Protein AF-A0A838U2C5-F1 (afdb_monomer_lite)

pLDDT: mean 73.5, std 15.12, range [43.75, 90.94]

Structure (mmCIF, N/CA/C/O backbone):
data_AF-A0A838U2C5-F1
#
_entry.id   AF-A0A838U2C5-F1
#
loop_
_atom_site.group_PDB
_atom_site.id
_atom_site.type_symbol
_atom_site.label_atom_id
_atom_site.label_alt_id
_atom_site.label_comp_id
_atom_site.label_asym_id
_atom_site.label_entity_id
_atom_site.label_seq_id
_atom_site.pdbx_PDB_ins_code
_atom_site.Cartn_x
_atom_site.Cartn_y
_atom_site.Cartn_z
_atom_site.occupancy
_atom_site.B_iso_or_equiv
_atom_site.auth_seq_id
_atom_site.auth_comp_id
_atom_site.auth_asym_id
_atom_site.auth_atom_id
_atom_site.pdbx_PDB_model_num
ATOM 1 N N . MET A 1 1 ? 33.911 1.088 -38.452 1.00 50.06 1 MET A N 1
ATOM 2 C CA . MET A 1 1 ? 32.490 1.487 -38.314 1.00 50.06 1 MET A CA 1
ATOM 3 C C . MET A 1 1 ? 31.647 0.583 -37.394 1.00 50.06 1 MET A C 1
ATOM 5 O O . MET A 1 1 ? 30.544 0.981 -37.061 1.00 50.06 1 MET A O 1
ATOM 9 N N . SER A 1 2 ? 32.111 -0.599 -36.950 1.00 52.84 2 SER A N 1
ATOM 10 C CA . SER A 1 2 ? 31.293 -1.519 -36.119 1.00 52.84 2 SER A CA 1
ATOM 11 C C . SER A 1 2 ? 31.250 -1.149 -34.617 1.00 52.84 2 SER A C 1
ATOM 13 O O . SER A 1 2 ? 30.210 -1.256 -33.974 1.00 52.84 2 SER A O 1
ATOM 15 N N . MET A 1 3 ? 32.339 -0.597 -34.067 1.00 51.38 3 MET A N 1
ATOM 16 C CA . MET A 1 3 ? 32.437 -0.287 -32.630 1.00 51.38 3 MET A CA 1
ATOM 17 C C . MET A 1 3 ? 31.586 0.920 -32.182 1.00 51.38 3 MET A C 1
ATOM 19 O O . MET A 1 3 ? 31.092 0.944 -31.056 1.00 51.38 3 MET A O 1
ATOM 23 N N . PHE A 1 4 ? 31.382 1.907 -33.064 1.00 54.25 4 PHE A N 1
ATOM 24 C CA . PHE A 1 4 ? 30.553 3.091 -32.786 1.00 54.25 4 PHE A CA 1
ATOM 25 C C . PHE A 1 4 ? 29.060 2.749 -32.701 1.00 54.25 4 PHE A C 1
ATOM 27 O O . PHE A 1 4 ? 28.359 3.304 -31.862 1.00 54.25 4 PHE A O 1
ATOM 34 N N . ASN A 1 5 ? 28.593 1.789 -33.504 1.00 56.59 5 ASN A N 1
ATOM 35 C CA . ASN A 1 5 ? 27.186 1.393 -33.548 1.00 56.59 5 ASN A CA 1
ATOM 36 C C . ASN A 1 5 ? 26.754 0.673 -32.256 1.00 56.59 5 ASN A C 1
ATOM 38 O O . ASN A 1 5 ? 25.697 0.961 -31.703 1.00 56.59 5 ASN A O 1
ATOM 42 N N . ASN A 1 6 ? 27.624 -0.176 -31.692 1.00 58.91 6 ASN A N 1
ATOM 43 C CA . ASN A 1 6 ? 27.364 -0.825 -30.401 1.00 58.91 6 ASN A CA 1
ATOM 44 C C . ASN A 1 6 ? 27.298 0.172 -29.236 1.00 58.91 6 ASN A C 1
ATOM 46 O O . ASN A 1 6 ? 26.466 0.004 -28.346 1.00 58.91 6 ASN A O 1
ATOM 50 N N . ARG A 1 7 ? 28.142 1.216 -29.229 1.00 57.25 7 ARG A N 1
ATOM 51 C CA . ARG A 1 7 ? 28.100 2.272 -28.200 1.00 57.25 7 ARG A CA 1
ATOM 52 C C . ARG A 1 7 ? 26.879 3.182 -28.339 1.00 57.25 7 ARG A C 1
ATOM 54 O O . ARG A 1 7 ? 26.308 3.583 -27.331 1.00 57.25 7 ARG A O 1
ATOM 61 N N . PHE A 1 8 ? 26.444 3.447 -29.569 1.00 59.09 8 PHE A N 1
ATOM 62 C CA . PHE A 1 8 ? 25.252 4.250 -29.842 1.00 59.09 8 PHE A CA 1
ATOM 63 C C . PHE A 1 8 ? 23.947 3.541 -29.437 1.00 59.09 8 PHE A C 1
ATOM 65 O O . PHE A 1 8 ? 22.984 4.207 -29.082 1.00 59.09 8 PHE A O 1
ATOM 72 N N . ILE A 1 9 ? 23.928 2.201 -29.429 1.00 63.06 9 ILE A N 1
ATOM 73 C CA . ILE A 1 9 ? 22.775 1.383 -29.002 1.00 63.06 9 ILE A CA 1
ATOM 74 C C . ILE A 1 9 ? 22.808 1.074 -27.493 1.00 63.06 9 ILE A C 1
ATOM 76 O O . ILE A 1 9 ? 21.766 1.026 -26.841 1.00 63.06 9 ILE A O 1
ATOM 80 N N . THR A 1 10 ? 23.991 0.892 -26.899 1.00 69.94 10 THR A N 1
ATOM 81 C CA . THR A 1 10 ? 24.107 0.558 -25.465 1.00 69.94 10 THR A CA 1
ATOM 82 C C . THR A 1 10 ? 23.739 1.720 -24.549 1.00 69.94 10 THR A C 1
ATOM 84 O O . THR A 1 10 ? 23.067 1.496 -23.549 1.00 69.94 10 THR A O 1
ATOM 87 N N . ILE A 1 11 ? 24.100 2.960 -24.885 1.00 78.44 11 ILE A N 1
ATOM 88 C CA . ILE A 1 11 ? 23.772 4.132 -24.054 1.00 78.44 11 ILE A CA 1
ATOM 89 C C . ILE A 1 11 ? 22.250 4.338 -23.882 1.00 78.44 11 ILE A C 1
ATOM 91 O O . ILE A 1 11 ? 21.802 4.391 -22.734 1.00 78.44 11 ILE A O 1
ATOM 95 N N . PRO A 1 12 ? 21.421 4.403 -24.946 1.00 81.94 12 PRO A N 1
ATOM 96 C CA . PRO A 1 12 ? 19.974 4.555 -24.784 1.00 81.94 12 PRO A CA 1
ATOM 97 C C . PRO A 1 12 ? 19.321 3.337 -24.112 1.00 81.94 12 PRO A C 1
ATOM 99 O O . PRO A 1 12 ? 18.368 3.505 -23.355 1.00 81.94 12 PRO A O 1
ATOM 102 N N . SER A 1 13 ? 19.859 2.129 -24.317 1.00 84.44 13 SER A N 1
ATOM 103 C CA . SER A 1 13 ? 19.380 0.910 -23.647 1.00 84.44 13 SER A CA 1
ATOM 104 C C . SER A 1 13 ? 19.582 0.963 -22.125 1.00 84.44 13 SER A C 1
ATOM 106 O O . SER A 1 13 ? 18.651 0.710 -21.362 1.00 84.44 13 SER A O 1
ATOM 108 N N . MET A 1 14 ? 20.761 1.394 -21.662 1.00 85.06 14 MET A N 1
ATOM 109 C CA . MET A 1 14 ? 21.039 1.544 -20.226 1.00 85.06 14 MET A CA 1
ATOM 110 C C . MET A 1 14 ? 20.143 2.602 -19.571 1.00 85.06 14 MET A C 1
ATOM 112 O O . MET A 1 14 ? 19.683 2.411 -18.445 1.00 85.06 14 MET A O 1
ATOM 116 N N . ILE A 1 15 ? 19.852 3.693 -20.285 1.00 89.00 15 ILE A N 1
ATOM 117 C CA . ILE A 1 15 ? 18.934 4.738 -19.815 1.00 89.00 15 ILE A CA 1
ATOM 118 C C . ILE A 1 15 ? 17.509 4.184 -19.681 1.00 89.00 15 ILE A C 1
ATOM 120 O O . ILE A 1 15 ? 16.862 4.412 -18.661 1.00 89.00 15 ILE A O 1
ATOM 124 N N . ALA A 1 16 ? 17.031 3.416 -20.664 1.00 87.38 16 ALA A N 1
ATOM 125 C CA . ALA A 1 16 ? 15.703 2.807 -20.615 1.00 87.38 16 ALA A CA 1
ATOM 126 C C . ALA A 1 16 ? 15.550 1.841 -19.426 1.00 87.38 16 ALA A C 1
ATOM 128 O O . ALA A 1 16 ? 14.531 1.870 -18.732 1.00 87.38 16 ALA A O 1
ATOM 129 N N . ILE A 1 17 ? 16.578 1.033 -19.144 1.00 90.12 17 ILE A N 1
ATOM 130 C CA . ILE A 1 17 ? 16.601 0.130 -17.984 1.00 90.12 17 ILE A CA 1
ATOM 131 C C . ILE A 1 17 ? 16.567 0.931 -16.678 1.00 90.12 17 ILE A C 1
ATOM 133 O O . ILE A 1 17 ? 15.754 0.638 -15.803 1.00 90.12 17 ILE A O 1
ATOM 137 N N . ALA A 1 18 ? 17.399 1.969 -16.554 1.00 89.25 18 ALA A N 1
ATOM 138 C CA . ALA A 1 18 ? 17.439 2.809 -15.359 1.00 89.25 18 ALA A CA 1
ATOM 139 C C . ALA A 1 18 ? 16.087 3.490 -15.089 1.00 89.25 18 ALA A C 1
ATOM 141 O O . ALA A 1 18 ? 15.588 3.441 -13.968 1.00 89.25 18 ALA A O 1
ATOM 142 N N . ILE A 1 19 ? 15.451 4.064 -16.115 1.00 90.94 19 ILE A N 1
ATOM 143 C CA . ILE A 1 19 ? 14.126 4.691 -15.991 1.00 90.94 19 ILE A CA 1
ATOM 144 C C . ILE A 1 19 ? 13.069 3.660 -15.583 1.00 90.94 19 ILE A C 1
ATOM 146 O O . ILE A 1 19 ? 12.264 3.929 -14.694 1.00 90.94 19 ILE A O 1
ATOM 150 N N . SER A 1 20 ? 13.097 2.466 -16.178 1.00 88.12 20 SER A N 1
ATOM 151 C CA . SER A 1 20 ? 12.160 1.390 -15.837 1.00 88.12 20 SER A CA 1
ATOM 152 C C . SER A 1 20 ? 12.290 0.975 -14.368 1.00 88.12 20 SER A C 1
ATOM 154 O O . SER A 1 20 ? 11.285 0.851 -13.673 1.00 88.12 20 SER A O 1
ATOM 156 N N . LEU A 1 21 ? 13.520 0.845 -13.858 1.00 87.12 21 LEU A N 1
ATOM 157 C CA . LEU A 1 21 ? 13.774 0.555 -12.444 1.00 87.12 21 LEU A CA 1
ATOM 158 C C . LEU A 1 21 ? 13.264 1.673 -11.528 1.00 87.12 21 LEU A C 1
ATOM 160 O O . LEU A 1 21 ? 12.634 1.387 -10.513 1.00 87.12 21 LEU A O 1
ATOM 164 N N . LEU A 1 22 ? 13.480 2.938 -11.895 1.00 86.12 22 LEU A N 1
ATOM 165 C CA . LEU A 1 22 ? 12.981 4.075 -11.119 1.00 86.12 22 LEU A CA 1
ATOM 166 C C . LEU A 1 22 ? 11.450 4.090 -11.055 1.00 86.12 22 LEU A C 1
ATOM 168 O O . LEU A 1 22 ? 10.896 4.328 -9.986 1.00 86.12 22 LEU A O 1
ATOM 172 N N . ILE A 1 23 ? 10.761 3.798 -12.161 1.00 83.75 23 ILE A N 1
ATOM 173 C CA . ILE A 1 23 ? 9.294 3.716 -12.182 1.00 83.75 23 ILE A CA 1
ATOM 174 C C . ILE A 1 23 ? 8.810 2.590 -11.262 1.00 83.75 23 ILE A C 1
ATOM 176 O O . ILE A 1 23 ? 7.910 2.818 -10.459 1.00 83.75 23 ILE A O 1
ATOM 180 N N . LEU A 1 24 ? 9.430 1.407 -11.314 1.00 79.12 24 LEU A N 1
ATOM 181 C CA . LEU A 1 24 ? 9.067 0.277 -10.448 1.00 79.12 24 LEU A CA 1
ATOM 182 C C . LEU A 1 24 ? 9.267 0.595 -8.960 1.00 79.12 24 LEU A C 1
ATOM 184 O O . LEU A 1 24 ? 8.403 0.284 -8.140 1.00 79.12 24 LEU A O 1
ATOM 188 N N . ILE A 1 25 ? 10.371 1.255 -8.605 1.00 76.81 25 ILE A N 1
ATOM 189 C CA . ILE A 1 25 ? 10.631 1.719 -7.235 1.00 76.81 25 ILE A CA 1
ATOM 190 C C . ILE A 1 25 ? 9.557 2.720 -6.795 1.00 76.81 25 ILE A C 1
ATOM 192 O O . ILE A 1 25 ? 9.035 2.619 -5.687 1.00 76.81 25 ILE A O 1
ATOM 196 N N . GLN A 1 26 ? 9.182 3.669 -7.656 1.00 72.75 26 GLN A N 1
ATOM 197 C CA . GLN A 1 26 ? 8.157 4.645 -7.297 1.00 72.75 26 GLN A CA 1
ATOM 198 C C . GLN A 1 26 ? 6.778 4.002 -7.156 1.00 72.75 26 GLN A C 1
ATOM 200 O O . GLN A 1 26 ? 6.106 4.258 -6.168 1.00 72.75 26 GLN A O 1
ATOM 205 N N . VAL A 1 27 ? 6.367 3.122 -8.068 1.00 70.25 27 VAL A N 1
ATOM 206 C CA . VAL A 1 27 ? 5.066 2.440 -7.970 1.00 70.25 27 VAL A CA 1
ATOM 207 C C . VAL A 1 27 ? 4.988 1.575 -6.708 1.00 70.25 27 VAL A C 1
ATOM 209 O O . VAL A 1 27 ? 3.997 1.629 -5.987 1.00 70.25 27 VAL A O 1
ATOM 212 N N . THR A 1 28 ? 6.045 0.827 -6.384 1.00 66.12 28 THR A N 1
ATOM 213 C CA . THR A 1 28 ? 6.046 -0.057 -5.206 1.00 66.12 28 THR A CA 1
ATOM 214 C C . THR A 1 28 ? 6.070 0.704 -3.883 1.00 66.12 28 THR A C 1
ATOM 216 O O . THR A 1 28 ? 5.408 0.285 -2.936 1.00 66.12 28 THR A O 1
ATOM 219 N N . ILE A 1 29 ? 6.788 1.826 -3.794 1.00 66.75 29 ILE A N 1
ATOM 220 C CA . ILE A 1 29 ? 6.928 2.585 -2.542 1.00 66.75 29 ILE A CA 1
ATOM 221 C C . ILE A 1 29 ? 5.810 3.615 -2.377 1.00 66.75 29 ILE A C 1
ATOM 223 O O . ILE A 1 29 ? 5.283 3.772 -1.282 1.00 66.75 29 ILE A O 1
ATOM 227 N N . VAL A 1 30 ? 5.437 4.336 -3.435 1.00 64.88 30 VAL A N 1
ATOM 228 C CA . VAL A 1 30 ? 4.480 5.449 -3.333 1.00 64.88 30 VAL A CA 1
ATOM 229 C C . VAL A 1 30 ? 3.078 4.933 -3.049 1.00 64.88 30 VAL A C 1
ATOM 231 O O . VAL A 1 30 ? 2.393 5.508 -2.206 1.00 64.88 30 VAL A O 1
ATOM 234 N N . ASP A 1 31 ? 2.656 3.843 -3.692 1.00 66.31 31 ASP A N 1
ATOM 235 C CA . ASP A 1 31 ? 1.310 3.307 -3.479 1.00 66.31 31 ASP A CA 1
ATOM 236 C C . ASP A 1 31 ? 1.177 2.685 -2.080 1.00 66.31 31 ASP A C 1
ATOM 238 O O . ASP A 1 31 ? 0.253 3.002 -1.327 1.00 66.31 31 ASP A O 1
ATOM 242 N N . THR A 1 32 ? 2.180 1.903 -1.662 1.00 65.50 32 THR A N 1
ATOM 243 C CA . THR A 1 32 ? 2.219 1.310 -0.315 1.00 65.50 32 THR A CA 1
ATOM 244 C C . THR A 1 32 ? 2.328 2.369 0.784 1.00 65.50 32 THR A C 1
ATOM 246 O O . THR A 1 32 ? 1.607 2.294 1.781 1.00 65.50 32 THR A O 1
ATOM 249 N N . ALA A 1 33 ? 3.154 3.404 0.601 1.00 70.25 33 ALA A N 1
ATOM 250 C CA . ALA A 1 33 ? 3.271 4.510 1.549 1.00 70.25 33 ALA A CA 1
ATOM 251 C C . ALA A 1 3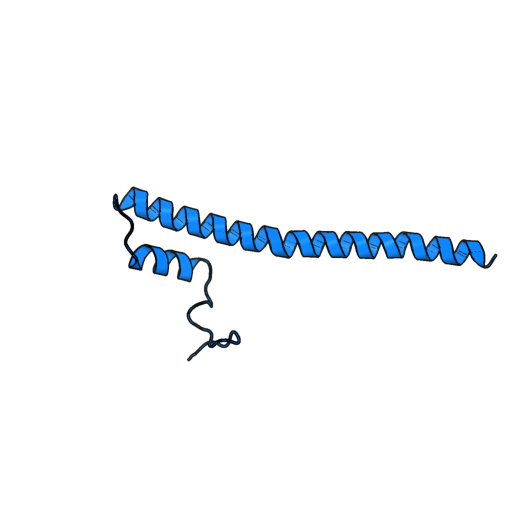3 ? 1.993 5.361 1.611 1.00 70.25 33 ALA A C 1
ATOM 253 O O . ALA A 1 33 ? 1.584 5.785 2.694 1.00 70.25 33 ALA A O 1
ATOM 254 N N . ASN A 1 34 ? 1.329 5.590 0.476 1.00 75.12 34 ASN A N 1
ATOM 255 C CA . ASN A 1 34 ? 0.059 6.311 0.414 1.00 75.12 34 ASN A CA 1
ATOM 256 C C . ASN A 1 34 ? -1.071 5.519 1.092 1.00 75.12 34 ASN A C 1
ATOM 258 O O . ASN A 1 34 ? -1.863 6.103 1.834 1.00 75.12 34 ASN A O 1
ATOM 262 N N . ALA A 1 35 ? -1.121 4.196 0.914 1.00 76.31 35 ALA A N 1
ATOM 263 C CA . ALA A 1 35 ? -2.046 3.332 1.639 1.00 76.31 35 ALA A CA 1
ATOM 264 C C . ALA A 1 35 ? -1.771 3.371 3.153 1.00 76.31 35 ALA A C 1
ATOM 266 O O . ALA A 1 35 ? -2.665 3.692 3.934 1.00 76.31 35 ALA A O 1
ATOM 267 N N . LEU A 1 36 ? -0.521 3.177 3.584 1.00 82.31 36 LEU A N 1
ATOM 268 C CA . LEU A 1 36 ? -0.156 3.250 5.002 1.00 82.31 36 LEU A CA 1
ATOM 269 C C . LEU A 1 36 ? -0.510 4.611 5.624 1.00 82.31 36 LEU A C 1
ATOM 271 O O . LEU A 1 36 ? -1.073 4.670 6.717 1.00 82.31 36 LEU A O 1
ATOM 275 N N . SER A 1 37 ? -0.245 5.707 4.912 1.00 81.56 37 SER A N 1
ATOM 276 C CA . SER A 1 37 ? -0.588 7.058 5.362 1.00 81.56 37 SER A CA 1
ATOM 277 C C . SER A 1 37 ? -2.102 7.243 5.533 1.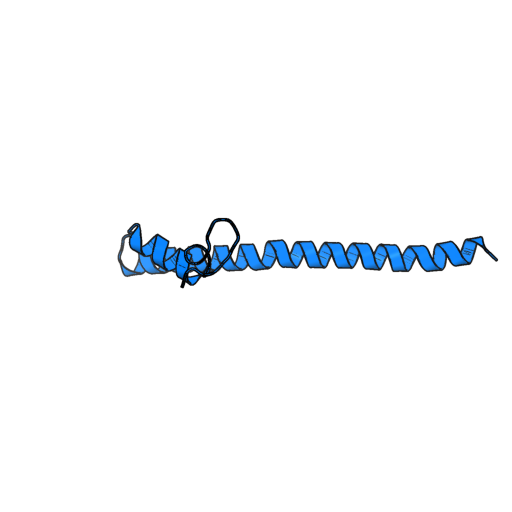00 81.56 37 SER A C 1
ATOM 279 O O . SER A 1 37 ? -2.555 7.766 6.554 1.00 81.56 37 SER A O 1
ATOM 281 N N . ARG A 1 38 ? -2.912 6.751 4.583 1.00 82.81 38 ARG A N 1
ATOM 282 C CA . ARG A 1 38 ? -4.383 6.777 4.677 1.00 82.81 38 ARG A CA 1
ATOM 283 C C . ARG A 1 38 ? -4.901 5.942 5.844 1.00 82.81 38 ARG A C 1
ATOM 285 O O . ARG A 1 38 ? -5.828 6.379 6.528 1.00 82.81 38 ARG A O 1
ATOM 292 N N . TYR A 1 39 ? -4.299 4.781 6.087 1.00 85.19 39 TYR A N 1
ATOM 293 C CA . TYR A 1 39 ? -4.644 3.918 7.213 1.00 85.19 39 TYR A CA 1
ATOM 294 C C . TYR A 1 39 ? -4.364 4.603 8.551 1.00 85.19 39 TYR A C 1
ATOM 296 O O . TYR A 1 39 ? -5.274 4.731 9.371 1.00 85.19 39 TYR A O 1
ATOM 304 N N . ILE A 1 40 ? -3.151 5.132 8.736 1.00 86.44 40 ILE A N 1
ATOM 305 C CA . ILE A 1 40 ? -2.774 5.859 9.955 1.00 86.44 40 ILE A CA 1
ATOM 306 C C . ILE A 1 40 ? -3.726 7.036 10.177 1.00 86.44 40 ILE A C 1
ATOM 308 O O . ILE A 1 40 ? -4.270 7.185 11.266 1.00 86.44 40 ILE A O 1
ATOM 312 N N . ASN A 1 41 ? -4.014 7.823 9.138 1.00 87.06 41 ASN A N 1
ATOM 313 C CA . ASN A 1 41 ? -4.932 8.955 9.247 1.00 87.06 41 ASN A CA 1
ATOM 314 C C . ASN A 1 41 ? -6.356 8.526 9.656 1.00 87.06 41 ASN A C 1
ATOM 316 O O . ASN A 1 41 ? -7.004 9.202 10.454 1.00 87.06 41 ASN A O 1
ATOM 320 N N . CYS A 1 42 ? -6.846 7.386 9.158 1.00 87.12 42 CYS A N 1
ATOM 321 C CA . CYS A 1 42 ? -8.131 6.827 9.578 1.00 87.12 42 CYS A CA 1
ATOM 322 C C . CYS A 1 42 ? -8.121 6.452 11.065 1.00 87.12 42 CYS A C 1
ATOM 324 O O . CYS A 1 42 ? -8.991 6.904 11.812 1.00 87.12 42 CYS A O 1
ATOM 326 N N . VAL A 1 43 ? -7.115 5.693 11.508 1.00 89.44 43 VAL A N 1
ATOM 327 C CA . VAL A 1 43 ? -6.988 5.259 12.908 1.00 89.44 43 VAL A CA 1
ATOM 328 C C . VAL A 1 43 ? -6.860 6.465 13.837 1.00 89.44 43 VAL A C 1
ATOM 330 O O . VAL A 1 43 ? -7.580 6.553 14.828 1.00 89.44 43 VAL A O 1
ATOM 333 N N . THR A 1 44 ? -6.021 7.441 13.488 1.00 89.00 44 THR A N 1
ATOM 334 C CA . THR A 1 44 ? -5.853 8.679 14.258 1.00 89.00 44 THR A CA 1
ATOM 335 C C . THR A 1 44 ? -7.141 9.499 14.309 1.00 89.00 44 THR A C 1
ATOM 337 O O . THR A 1 44 ? -7.492 10.015 15.367 1.00 89.00 44 THR A O 1
ATOM 340 N N . LYS A 1 45 ? -7.896 9.596 13.208 1.00 88.62 45 LYS A N 1
ATOM 341 C CA . LYS A 1 45 ? -9.190 10.295 13.198 1.00 88.62 45 LYS A CA 1
ATOM 342 C C . LYS A 1 45 ? -10.203 9.625 14.122 1.00 88.62 45 LYS A C 1
ATOM 344 O O . LYS A 1 45 ? -10.937 10.318 14.822 1.00 88.62 45 LYS A O 1
ATOM 349 N N . VAL A 1 46 ? -10.241 8.294 14.144 1.00 88.44 46 VAL A N 1
ATOM 350 C CA . VAL A 1 46 ? -11.125 7.557 15.052 1.00 88.44 46 VAL A CA 1
ATOM 351 C C . VAL A 1 46 ? -10.676 7.713 16.506 1.00 88.44 46 VAL A C 1
ATOM 353 O O . VAL A 1 46 ? -11.514 7.991 17.360 1.00 88.44 46 VAL A O 1
ATOM 356 N N . ALA A 1 47 ? -9.370 7.632 16.773 1.00 87.94 47 ALA A N 1
ATOM 357 C CA . ALA A 1 47 ? -8.799 7.882 18.095 1.00 87.94 47 ALA A CA 1
ATOM 358 C C . ALA A 1 47 ? -9.182 9.271 18.625 1.00 87.94 47 ALA A C 1
ATOM 360 O O . ALA A 1 47 ? -9.619 9.403 19.764 1.00 87.94 47 ALA A O 1
ATOM 361 N N . ASN A 1 48 ? -9.074 10.296 17.775 1.00 88.44 48 ASN A N 1
ATOM 362 C CA . ASN A 1 48 ? -9.392 11.676 18.133 1.00 88.44 48 ASN A CA 1
ATOM 363 C C . ASN A 1 48 ? -10.895 11.905 18.337 1.00 88.44 48 ASN A C 1
ATOM 365 O O . ASN A 1 48 ? -11.274 12.659 19.227 1.00 88.44 48 ASN A O 1
ATOM 369 N N . ASN A 1 49 ? -11.754 11.268 17.537 1.00 87.88 49 ASN A N 1
ATOM 370 C CA . ASN A 1 49 ? -13.205 11.430 17.657 1.00 87.88 49 ASN A CA 1
ATOM 371 C C . ASN A 1 49 ? -13.788 10.682 18.861 1.00 87.88 49 ASN A C 1
ATOM 373 O O . ASN A 1 49 ? -14.690 11.192 19.519 1.00 87.88 49 ASN A O 1
ATOM 377 N N . ASN A 1 50 ? -13.292 9.475 19.139 1.00 83.56 50 ASN A N 1
ATOM 378 C CA . ASN A 1 50 ? -13.867 8.597 20.158 1.00 83.56 50 ASN A CA 1
ATOM 379 C C . ASN A 1 50 ? -13.080 8.629 21.480 1.00 83.56 50 ASN A C 1
ATOM 381 O O . ASN A 1 50 ? -13.493 7.994 22.447 1.00 83.56 50 ASN A O 1
ATOM 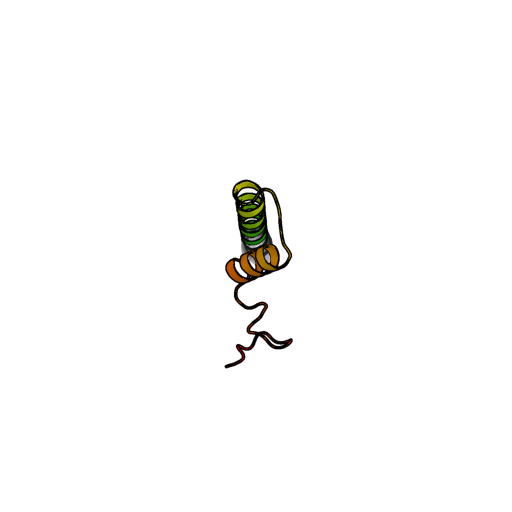385 N N . GLY A 1 51 ? -11.929 9.311 21.521 1.00 84.56 51 GLY A N 1
ATOM 386 C CA . GLY A 1 51 ? -11.010 9.335 22.665 1.00 84.56 51 GLY A CA 1
ATOM 387 C C . GLY A 1 51 ? -10.294 8.003 22.927 1.00 84.56 51 GLY A C 1
ATOM 388 O O . GLY A 1 51 ? -9.520 7.893 23.873 1.00 84.56 51 GLY A O 1
ATOM 389 N N . THR A 1 52 ? -10.558 6.981 22.111 1.00 86.44 52 THR A N 1
ATOM 390 C CA . THR A 1 52 ? -9.996 5.635 22.228 1.00 86.44 52 THR A CA 1
ATOM 391 C C . THR A 1 52 ? -10.015 4.922 20.877 1.00 86.44 52 THR A C 1
ATOM 393 O O . THR A 1 5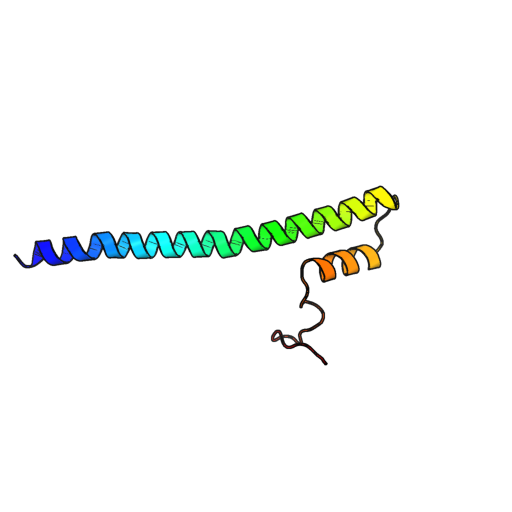2 ? -10.761 5.291 19.964 1.00 86.44 52 THR A O 1
ATOM 396 N N . VAL A 1 53 ? -9.201 3.877 20.750 1.00 86.19 53 VAL A N 1
ATOM 397 C CA . VAL A 1 53 ? -9.151 3.002 19.576 1.00 86.19 53 VAL A CA 1
ATOM 398 C C . VAL A 1 53 ? -9.535 1.592 20.012 1.00 86.19 53 VAL A C 1
ATOM 400 O O . VAL A 1 53 ? -8.858 0.990 20.839 1.00 86.19 53 VAL A O 1
ATOM 403 N N . SER A 1 54 ? -10.622 1.061 19.450 1.00 88.00 54 SER A N 1
ATOM 404 C CA . SER A 1 54 ? -11.001 -0.348 19.579 1.00 88.00 54 SER A CA 1
ATOM 405 C C . SER A 1 54 ? -10.481 -1.161 18.392 1.00 88.00 54 SER A C 1
ATOM 407 O O . SER A 1 54 ? -10.247 -0.617 17.312 1.00 88.00 54 SER A O 1
ATOM 409 N N . MET A 1 55 ? -10.370 -2.480 18.567 1.00 85.88 55 MET A N 1
ATOM 410 C CA . MET A 1 55 ? -9.958 -3.407 17.502 1.00 85.88 55 MET A CA 1
ATOM 411 C C . MET A 1 55 ? -10.853 -3.297 16.256 1.00 85.88 55 MET A C 1
ATOM 413 O O . MET A 1 55 ? -10.361 -3.189 15.140 1.00 85.88 55 MET A O 1
ATOM 417 N N . SER A 1 56 ? -12.165 -3.162 16.456 1.00 84.12 56 SER A N 1
ATOM 418 C CA . SER A 1 56 ? -13.134 -2.958 15.372 1.00 84.12 56 SER A CA 1
ATOM 419 C C . SER A 1 56 ? -12.898 -1.681 14.556 1.00 84.12 56 SER A C 1
ATOM 421 O O . SER A 1 56 ? -13.235 -1.615 13.375 1.00 84.12 56 SER A O 1
ATOM 423 N N . ASN A 1 57 ? -12.326 -0.637 15.160 1.00 84.31 57 ASN A N 1
ATOM 424 C CA . ASN A 1 57 ? -12.005 0.602 14.454 1.00 84.31 57 ASN A CA 1
ATOM 425 C C . ASN A 1 57 ? -10.762 0.431 13.577 1.00 84.31 57 ASN A C 1
ATOM 427 O O . ASN A 1 57 ? -10.702 0.988 12.482 1.00 84.31 57 ASN A O 1
ATOM 431 N N . ILE A 1 58 ? -9.796 -0.351 14.059 1.00 86.69 58 ILE A N 1
ATOM 432 C CA . ILE A 1 58 ? -8.576 -0.717 13.339 1.00 86.69 58 ILE A CA 1
ATOM 433 C C . ILE A 1 58 ? -8.939 -1.552 12.110 1.00 86.69 58 ILE A C 1
ATOM 435 O O . ILE A 1 58 ? -8.561 -1.177 11.004 1.00 86.69 58 ILE A O 1
ATOM 439 N N . GLU A 1 59 ? -9.738 -2.606 12.292 1.00 85.94 59 GLU A N 1
ATOM 440 C CA . GLU A 1 59 ? -10.215 -3.487 11.216 1.00 85.94 59 GLU A CA 1
ATOM 441 C C . GLU A 1 59 ? -10.995 -2.703 10.155 1.00 85.94 59 GLU A C 1
ATOM 443 O O . GLU A 1 59 ? -10.669 -2.755 8.975 1.00 85.94 59 GLU A O 1
ATOM 448 N N . ASN A 1 60 ? -11.936 -1.848 10.568 1.00 84.25 60 ASN A N 1
ATOM 449 C CA . ASN A 1 60 ? -12.680 -0.999 9.635 1.00 84.25 60 ASN A CA 1
ATOM 450 C C . ASN A 1 60 ? -11.790 -0.016 8.855 1.00 84.25 60 ASN A C 1
ATOM 452 O O . ASN A 1 60 ? -12.073 0.301 7.697 1.00 84.25 60 ASN A O 1
ATOM 456 N N . CYS A 1 61 ? -10.751 0.536 9.487 1.00 84.38 61 CYS A N 1
ATOM 457 C CA . CYS A 1 61 ? -9.800 1.422 8.816 1.00 84.38 61 CYS A CA 1
ATOM 458 C C . CYS A 1 61 ? -8.867 0.654 7.876 1.00 84.38 61 CYS A C 1
ATOM 460 O O . CYS A 1 61 ? -8.524 1.170 6.812 1.00 84.38 61 CYS A O 1
ATOM 462 N N . TYR A 1 62 ? -8.484 -0.562 8.252 1.00 85.06 62 TYR A N 1
ATOM 463 C CA . TYR A 1 62 ? -7.686 -1.463 7.437 1.00 85.06 62 TYR A CA 1
ATOM 464 C C . TYR A 1 62 ? -8.462 -1.890 6.187 1.00 85.06 62 TYR A C 1
ATOM 466 O O . TYR A 1 62 ? -8.018 -1.602 5.079 1.00 85.06 62 TYR A O 1
ATOM 474 N N . ASP A 1 63 ? -9.683 -2.404 6.348 1.00 83.31 63 ASP A N 1
ATOM 475 C CA . ASP A 1 63 ? -10.55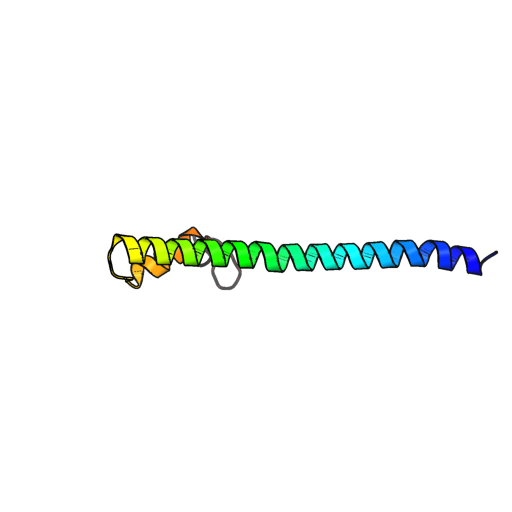1 -2.829 5.245 1.00 83.31 63 ASP A CA 1
ATOM 476 C C . ASP A 1 63 ? -10.900 -1.680 4.299 1.00 83.31 63 ASP A C 1
ATOM 478 O O . ASP A 1 63 ? -11.016 -1.874 3.095 1.00 83.31 63 ASP A O 1
ATOM 482 N N . LYS A 1 64 ? -11.038 -0.446 4.799 1.00 79.00 64 LYS A N 1
ATOM 483 C CA . LYS A 1 64 ? -11.287 0.729 3.944 1.00 79.00 64 LYS A CA 1
ATOM 484 C C . LYS A 1 64 ? -10.125 1.070 3.020 1.00 79.00 64 LYS A C 1
ATOM 486 O O . LYS A 1 64 ? -10.366 1.620 1.945 1.00 79.00 64 LYS A O 1
ATOM 491 N N . VAL A 1 65 ? -8.898 0.836 3.468 1.00 77.62 65 VAL A N 1
ATOM 492 C CA . VAL A 1 65 ? -7.678 1.276 2.783 1.00 77.62 65 VAL A CA 1
ATOM 493 C C . VAL A 1 65 ? -7.070 0.147 1.958 1.00 77.62 65 VAL A C 1
ATOM 495 O O . VAL A 1 65 ? -6.619 0.389 0.843 1.00 77.62 65 VAL A O 1
ATOM 498 N N . PHE A 1 66 ? -7.129 -1.075 2.475 1.00 76.94 66 PHE A N 1
ATOM 499 C CA . PHE A 1 66 ? -6.581 -2.292 1.888 1.00 76.94 66 PHE A CA 1
ATOM 500 C C . PHE A 1 66 ? -7.702 -3.237 1.425 1.00 76.94 66 PHE A C 1
ATOM 502 O O . PHE A 1 66 ? -7.619 -4.448 1.627 1.00 76.94 66 PHE A O 1
ATOM 509 N N . LYS A 1 67 ? -8.775 -2.687 0.828 1.00 62.41 67 LYS A N 1
ATOM 510 C CA . LYS A 1 67 ? -9.903 -3.468 0.282 1.00 62.41 67 LYS A CA 1
ATOM 511 C C . LYS A 1 67 ? -9.379 -4.627 -0.573 1.00 62.41 67 LYS A C 1
ATOM 513 O O . LYS A 1 67 ? -8.756 -4.380 -1.603 1.00 62.41 67 LYS A O 1
ATOM 518 N N . GLY A 1 68 ? -9.635 -5.856 -0.122 1.00 53.91 68 GLY A N 1
ATOM 519 C CA . GLY A 1 68 ? -9.082 -7.097 -0.676 1.00 53.91 68 GLY A CA 1
ATOM 520 C C . GLY A 1 68 ? -8.370 -7.990 0.350 1.00 53.91 68 GLY A C 1
ATOM 521 O O . GLY A 1 68 ? -8.131 -9.149 0.053 1.00 53.91 68 GLY A O 1
ATOM 522 N N . ALA A 1 69 ? -8.075 -7.507 1.562 1.00 51.31 69 ALA A N 1
ATOM 523 C CA . ALA A 1 69 ? -7.473 -8.341 2.611 1.00 51.31 69 ALA A CA 1
ATOM 524 C C . ALA A 1 69 ? -8.452 -9.329 3.286 1.00 51.31 69 ALA A C 1
ATOM 526 O O . ALA A 1 69 ? -8.007 -10.318 3.857 1.00 51.31 69 ALA A O 1
ATOM 527 N N . ASN A 1 70 ? -9.764 -9.077 3.194 1.00 47.91 70 ASN A N 1
ATOM 528 C CA . ASN A 1 70 ? -10.826 -9.968 3.688 1.00 47.91 70 ASN A CA 1
ATOM 529 C C . ASN A 1 70 ? -11.626 -10.667 2.566 1.00 47.91 70 ASN A C 1
ATOM 531 O O . ASN A 1 70 ? -12.408 -11.564 2.860 1.00 47.91 70 ASN A O 1
ATOM 535 N N . ASP A 1 71 ? -11.401 -10.313 1.295 1.00 46.56 71 ASP A N 1
ATOM 536 C CA . ASP A 1 71 ? -12.054 -10.927 0.123 1.00 46.56 71 ASP A CA 1
ATOM 537 C C . ASP A 1 71 ? -11.007 -11.612 -0.763 1.00 46.56 71 ASP A C 1
ATOM 539 O O . ASP A 1 71 ? -10.922 -11.394 -1.969 1.00 46.56 71 ASP A O 1
ATOM 543 N N . ALA A 1 72 ? -10.137 -12.387 -0.141 1.00 45.28 72 ALA A N 1
ATOM 544 C CA . ALA A 1 72 ? -9.136 -13.173 -0.823 1.00 45.28 72 ALA A CA 1
ATOM 545 C C . ALA A 1 72 ? -8.803 -14.359 0.066 1.00 45.28 72 ALA A C 1
ATOM 547 O O . ALA A 1 72 ? -8.332 -14.182 1.189 1.00 45.28 72 ALA A O 1
ATOM 548 N N . ASP A 1 73 ? -9.012 -15.571 -0.438 1.00 49.41 73 ASP A N 1
ATOM 549 C CA . ASP A 1 73 ? -8.183 -16.680 0.021 1.00 49.41 73 ASP A CA 1
ATOM 550 C C . ASP A 1 73 ? -6.694 -16.347 -0.233 1.00 49.41 73 ASP A C 1
ATOM 552 O O . ASP A 1 73 ? -6.381 -15.343 -0.873 1.00 49.41 73 ASP A O 1
ATOM 556 N N . ASP A 1 74 ? -5.762 -17.165 0.267 1.00 51.88 74 ASP A N 1
ATOM 557 C CA . ASP A 1 74 ? -4.290 -16.967 0.239 1.00 51.88 74 ASP A CA 1
ATOM 558 C C . ASP A 1 74 ? -3.700 -16.522 -1.135 1.00 51.88 74 ASP A C 1
ATOM 560 O O . ASP A 1 74 ? -2.561 -16.068 -1.217 1.00 51.88 74 ASP A O 1
ATOM 564 N N . PHE A 1 75 ? -4.495 -16.578 -2.214 1.00 50.47 75 PHE A N 1
ATOM 565 C CA . PHE A 1 75 ? -4.176 -16.216 -3.596 1.00 50.47 75 PHE A CA 1
ATOM 566 C C . PHE A 1 75 ? -4.903 -14.986 -4.183 1.00 50.47 75 PHE A C 1
ATOM 568 O O . PHE A 1 75 ? -4.737 -14.714 -5.374 1.00 50.47 75 PHE A O 1
ATOM 575 N N . GLY A 1 76 ? -5.669 -14.204 -3.415 1.00 43.75 76 GLY A N 1
ATOM 576 C CA . GLY A 1 76 ? -6.237 -12.944 -3.926 1.00 43.75 76 GLY A CA 1
ATOM 577 C C . GLY A 1 76 ? -7.606 -13.046 -4.615 1.00 43.75 76 GLY A C 1
ATOM 578 O O . GLY A 1 76 ? -7.943 -12.136 -5.376 1.00 43.75 76 GLY A O 1
ATOM 579 N N . ILE A 1 77 ? -8.382 -14.126 -4.426 1.00 46.56 77 ILE A N 1
ATOM 580 C CA . ILE A 1 77 ? -9.671 -14.318 -5.120 1.00 46.56 77 ILE A CA 1
ATOM 581 C C . ILE A 1 77 ? -10.868 -13.915 -4.230 1.00 46.56 77 ILE A C 1
ATOM 583 O O . ILE A 1 77 ? -11.037 -14.493 -3.156 1.00 46.56 77 ILE A O 1
ATOM 587 N N .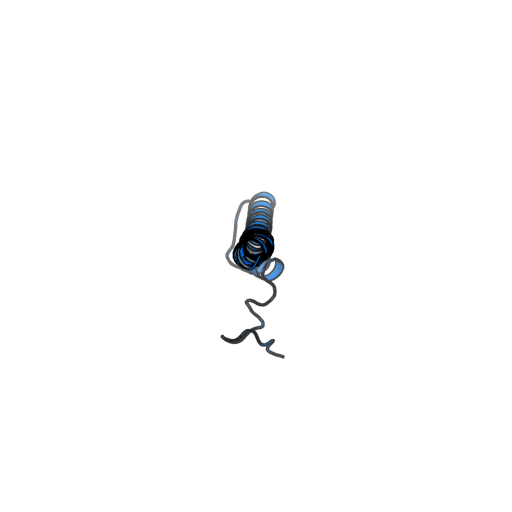 PRO A 1 78 ? -11.773 -13.021 -4.688 1.00 44.16 78 PRO A N 1
ATOM 588 C CA . PRO A 1 78 ? -12.964 -12.626 -3.932 1.00 44.16 78 PRO A CA 1
ATOM 589 C C . PRO A 1 78 ? -13.898 -13.802 -3.653 1.00 44.16 78 PRO A C 1
ATOM 591 O O . PRO A 1 78 ? -14.467 -14.393 -4.575 1.00 44.16 78 PRO A O 1
ATOM 594 N N . LEU A 1 79 ? -14.070 -14.116 -2.365 1.00 53.41 79 LEU A N 1
ATOM 595 C CA . LEU A 1 79 ? -15.052 -15.081 -1.884 1.00 53.41 79 LEU A CA 1
ATOM 596 C C . LEU A 1 79 ? -16.447 -14.455 -1.990 1.00 53.41 79 LEU A C 1
ATOM 598 O O . LEU A 1 79 ? -16.697 -13.353 -1.507 1.00 53.41 79 LEU A O 1
ATOM 602 N N . LYS A 1 80 ? -17.326 -15.146 -2.710 1.00 48.97 80 LYS A N 1
ATOM 603 C CA . LYS A 1 80 ? -18.660 -14.689 -3.101 1.00 48.97 80 LYS A CA 1
ATOM 604 C C . LYS A 1 80 ? -19.732 -15.187 -2.144 1.00 48.97 80 LYS A C 1
ATOM 606 O O . LYS A 1 80 ? -19.595 -16.340 -1.680 1.00 48.97 80 LYS A O 1
#

Radius of gyration: 22.34 Å; chains: 1; bounding box: 51×29×61 Å

Sequence (80 aa):
MSMFNNRFITIPSMIAIAISLLILIQVTIVDTANALSRYINCVTKVANNNGTVSMSNIENCYDKVFKGANDADDFGIPLK

Secondary structure (DSSP, 8-state):
-HHHHHHHHHHHHHHHHHHHHHHHHHHHHHHHHHHHHHHHHHHHHHHHHHSS--HHHHHHHHHHHSTTSSS--TT-PPP-

Foldseek 3Di:
DVVVVVVVVVVVVVVVVVVVVVVVVCVVCVLVVVLVVQLVVQQVVCCVVVVDGDPVSSVVSCCVSVVQPVQDDVHRHGDD